Protein AF-A0A2E4NJW7-F1 (afdb_monomer_lite)

Secondary structure (DSSP, 8-state):
--TT-EEEE--STT--HHHHHTT-TT-EEEEEEEE-SSTTTTEEEEEETTS-EEEEE-GGGEEE-----

Sequence (69 aa):
MRVGDIVKWVGFPGADERGVRITGPDCTGIVVKIHERGVYSHRVDVQWADGTFGSGLYPETVEVIVESW

Foldseek 3Di:
DDFFFKKWFPADVVDDPVNSPVPHDGFIWTWHDAACDDPLHRFTKTQTPVRDIDPSHHPVRIDGDDDDD

Structure (mmCIF, N/CA/C/O backbone):
data_AF-A0A2E4NJW7-F1
#
_entry.id   AF-A0A2E4NJW7-F1
#
loop_
_atom_site.group_PDB
_atom_site.id
_atom_site.type_symbol
_atom_site.label_atom_id
_atom_site.label_alt_id
_atom_site.label_comp_id
_atom_site.label_asym_id
_atom_site.label_entity_id
_atom_site.label_seq_id
_atom_site.pdbx_PDB_ins_code
_atom_site.Cartn_x
_atom_site.Cartn_y
_atom_site.Cartn_z
_atom_site.occupancy
_atom_site.B_iso_or_equiv
_atom_site.auth_seq_id
_atom_site.auth_comp_id
_atom_site.auth_asym_id
_atom_site.auth_atom_id
_atom_site.pdbx_PDB_model_num
ATOM 1 N N . MET A 1 1 ? -3.424 11.900 2.484 1.00 87.75 1 MET A N 1
ATOM 2 C CA . MET A 1 1 ? -3.452 10.508 2.958 1.00 87.75 1 MET A CA 1
ATOM 3 C C . MET A 1 1 ? -3.130 10.469 4.443 1.00 8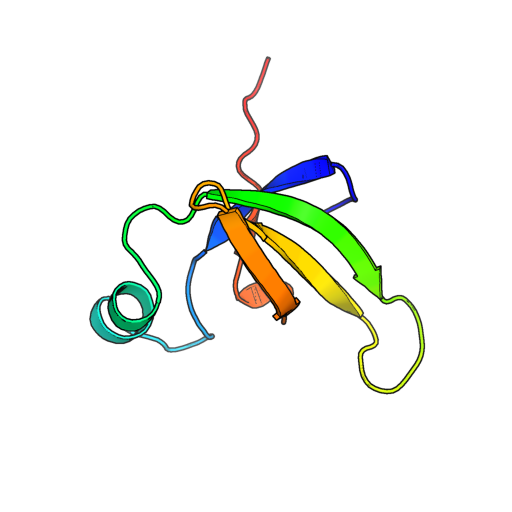7.75 1 MET A C 1
ATOM 5 O O . MET A 1 1 ? -2.304 11.264 4.888 1.00 87.75 1 MET A O 1
ATOM 9 N N . ARG A 1 2 ? -3.789 9.589 5.194 1.00 93.50 2 ARG A N 1
ATOM 10 C CA . ARG A 1 2 ? -3.650 9.342 6.635 1.00 93.50 2 ARG A CA 1
ATOM 11 C C . ARG A 1 2 ? -3.827 7.847 6.918 1.00 93.50 2 ARG A C 1
ATOM 13 O O . ARG A 1 2 ? -4.372 7.124 6.091 1.00 93.50 2 ARG A O 1
ATOM 20 N N . VAL A 1 3 ? -3.381 7.391 8.089 1.00 94.94 3 VAL A N 1
ATOM 21 C CA . VAL A 1 3 ? -3.725 6.044 8.577 1.00 94.94 3 VAL A CA 1
ATOM 22 C C . VAL A 1 3 ? -5.246 5.939 8.696 1.00 94.94 3 VAL A C 1
ATOM 24 O O . VAL A 1 3 ? -5.877 6.833 9.257 1.00 94.94 3 VAL A O 1
ATOM 27 N N . GLY A 1 4 ? -5.813 4.860 8.162 1.00 94.62 4 GLY A N 1
ATOM 28 C CA . GLY A 1 4 ? -7.253 4.629 8.081 1.00 94.62 4 GLY A CA 1
ATOM 29 C C . GLY A 1 4 ? -7.893 5.029 6.750 1.00 94.62 4 GLY A C 1
ATOM 30 O O . GLY A 1 4 ? -9.015 4.604 6.490 1.00 94.62 4 GLY A O 1
ATOM 31 N N . ASP A 1 5 ? -7.201 5.787 5.891 1.00 94.75 5 ASP A N 1
ATOM 32 C CA . ASP A 1 5 ? -7.723 6.111 4.560 1.00 94.75 5 ASP A CA 1
ATOM 33 C C . ASP A 1 5 ? -7.842 4.835 3.715 1.00 94.75 5 ASP A C 1
ATOM 35 O O . ASP A 1 5 ? -6.913 4.019 3.662 1.00 94.75 5 ASP A O 1
ATOM 39 N N . ILE A 1 6 ? -8.971 4.696 3.016 1.00 93.56 6 ILE A N 1
ATOM 40 C CA . ILE A 1 6 ? -9.150 3.679 1.981 1.00 93.56 6 ILE A CA 1
ATOM 41 C C . ILE A 1 6 ? -8.458 4.156 0.708 1.00 93.56 6 ILE A C 1
ATOM 43 O O . ILE A 1 6 ? -8.634 5.297 0.274 1.00 93.56 6 ILE A O 1
ATOM 47 N N . VAL A 1 7 ? -7.661 3.282 0.105 1.00 91.88 7 VAL A N 1
ATOM 48 C CA . VAL A 1 7 ? -6.881 3.565 -1.099 1.00 91.88 7 VAL A CA 1
ATOM 49 C C . VAL A 1 7 ? -7.103 2.498 -2.161 1.00 91.88 7 VAL A C 1
ATOM 51 O O . VAL A 1 7 ? -7.383 1.349 -1.833 1.00 91.88 7 VAL A O 1
ATOM 54 N N . LYS A 1 8 ? -6.938 2.862 -3.432 1.00 89.44 8 LYS A N 1
ATOM 55 C CA . LYS A 1 8 ? -6.801 1.920 -4.553 1.00 89.44 8 LYS A CA 1
ATOM 56 C C . LYS A 1 8 ? -5.357 1.908 -5.044 1.00 89.44 8 LYS A C 1
ATOM 58 O O . LYS A 1 8 ? -4.715 2.958 -5.086 1.00 89.44 8 LYS A O 1
ATOM 63 N N . TRP A 1 9 ? -4.859 0.742 -5.439 1.00 87.12 9 TRP A N 1
ATOM 64 C CA . TRP A 1 9 ? -3.596 0.628 -6.166 1.00 87.12 9 TRP A CA 1
ATOM 65 C C . TRP A 1 9 ? -3.717 1.242 -7.568 1.00 87.12 9 TRP A C 1
ATOM 67 O O . TRP A 1 9 ? -4.644 0.918 -8.308 1.00 87.12 9 TRP A O 1
ATOM 77 N N . VAL A 1 10 ? -2.774 2.112 -7.940 1.00 83.94 10 VAL A N 1
ATOM 78 C CA . VAL A 1 10 ? -2.724 2.756 -9.268 1.00 83.94 10 VAL A CA 1
ATOM 79 C C . VAL A 1 10 ? -1.442 2.441 -10.050 1.00 83.94 10 VAL A C 1
ATOM 81 O O . VAL A 1 10 ? -1.273 2.918 -11.168 1.00 83.94 10 VAL A O 1
ATOM 84 N N . GLY A 1 11 ? -0.561 1.587 -9.511 1.00 81.81 11 GLY A N 1
ATOM 85 C CA . GLY A 1 11 ? 0.704 1.202 -10.148 1.00 81.81 11 GLY A CA 1
ATOM 86 C C . GLY A 1 11 ? 1.815 2.241 -9.996 1.00 81.81 11 GLY A C 1
ATOM 87 O O . GLY A 1 11 ? 1.648 3.274 -9.361 1.00 81.81 11 GLY A O 1
ATOM 88 N N . PHE A 1 12 ? 2.993 1.965 -10.556 1.00 78.38 12 PHE A N 1
ATOM 89 C CA . PHE A 1 12 ? 4.105 2.922 -10.533 1.00 78.38 12 PHE A CA 1
ATOM 90 C C . PHE A 1 12 ? 3.874 4.093 -11.497 1.00 78.38 12 PHE A C 1
ATOM 92 O O . PHE A 1 12 ? 3.234 3.903 -12.531 1.00 78.38 12 PHE A O 1
ATOM 99 N N . PRO A 1 13 ? 4.447 5.284 -11.231 1.00 66.31 13 PRO A N 1
ATOM 100 C CA . PRO A 1 13 ? 4.463 6.366 -12.209 1.00 66.31 13 PRO A CA 1
ATOM 101 C C . PRO A 1 13 ? 5.024 5.879 -13.555 1.00 66.31 13 PRO A C 1
ATOM 103 O O . PRO A 1 13 ? 6.171 5.442 -13.635 1.00 66.31 13 PRO A O 1
ATOM 106 N N . GLY A 1 14 ? 4.199 5.925 -14.605 1.00 60.84 14 GLY A N 1
ATOM 107 C CA . GLY A 1 14 ? 4.541 5.425 -15.943 1.00 60.84 14 GLY A CA 1
ATOM 108 C C . GLY A 1 14 ? 4.188 3.956 -16.214 1.00 60.84 14 GLY A C 1
ATOM 109 O O . GLY A 1 14 ? 4.467 3.474 -17.310 1.00 60.84 14 GLY A O 1
A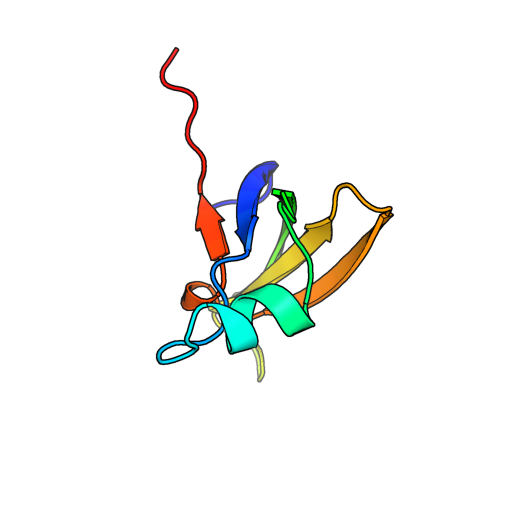TOM 110 N N . ALA A 1 15 ? 3.571 3.245 -15.266 1.00 63.56 15 ALA A N 1
ATOM 111 C CA . ALA A 1 15 ? 2.986 1.933 -15.519 1.00 63.56 15 ALA A CA 1
ATOM 112 C C . ALA A 1 15 ? 1.771 2.069 -16.454 1.00 63.56 15 ALA A C 1
ATOM 114 O O . ALA A 1 15 ? 0.896 2.905 -16.233 1.00 63.56 15 ALA A O 1
ATOM 115 N N . ASP A 1 16 ? 1.721 1.247 -17.502 1.00 63.78 16 ASP A N 1
ATOM 116 C CA . ASP A 1 16 ? 0.526 1.090 -18.330 1.00 63.78 16 ASP A CA 1
ATOM 117 C C . ASP A 1 16 ? -0.493 0.168 -17.633 1.00 63.78 16 ASP A C 1
ATOM 119 O O . ASP A 1 16 ? -0.224 -0.413 -16.577 1.00 63.78 16 ASP A O 1
ATOM 123 N N . GLU A 1 17 ? -1.671 -0.021 -18.233 1.00 58.62 17 GLU A N 1
ATOM 124 C CA . GLU A 1 17 ? -2.702 -0.923 -17.695 1.00 58.62 17 GLU A CA 1
ATOM 125 C C . GLU A 1 17 ? -2.181 -2.348 -17.423 1.00 58.62 17 GLU A C 1
ATOM 127 O O . GLU A 1 17 ? -2.724 -3.052 -16.570 1.00 58.62 17 GLU A O 1
ATOM 132 N N . ARG A 1 18 ? -1.117 -2.793 -18.114 1.00 55.81 18 ARG A N 1
ATOM 133 C CA . ARG A 1 18 ? -0.479 -4.097 -17.879 1.00 55.81 18 ARG A CA 1
ATOM 134 C C . ARG A 1 18 ? 0.410 -4.063 -16.639 1.00 55.81 18 ARG A C 1
ATOM 136 O O . ARG A 1 18 ? 0.349 -4.999 -15.849 1.00 55.81 18 ARG A O 1
ATOM 143 N N . GLY A 1 19 ? 1.174 -2.993 -16.438 1.00 57.59 19 GLY A N 1
ATOM 144 C CA . GLY A 1 19 ? 1.954 -2.748 -15.224 1.00 57.59 19 GLY A CA 1
ATOM 145 C C . GLY A 1 19 ? 1.086 -2.638 -13.966 1.00 57.59 19 GLY A C 1
ATOM 146 O O . GLY A 1 19 ? 1.493 -3.111 -12.909 1.00 57.59 19 GLY A O 1
ATOM 147 N N . VAL A 1 20 ? -0.134 -2.103 -14.092 1.00 57.62 20 VAL A N 1
ATOM 148 C CA . VAL A 1 20 ? -1.146 -2.094 -13.018 1.00 57.62 20 VAL A CA 1
ATOM 149 C C . VAL A 1 20 ? -1.749 -3.494 -12.808 1.00 57.62 20 VAL A C 1
ATOM 151 O O . VAL A 1 20 ? -1.887 -3.938 -11.671 1.00 57.62 20 VAL A O 1
ATOM 154 N N . ARG A 1 21 ? -2.038 -4.239 -13.890 1.00 48.53 21 ARG A N 1
ATOM 155 C CA . ARG A 1 21 ? -2.605 -5.606 -13.834 1.00 48.53 21 ARG A CA 1
ATOM 156 C C . ARG A 1 21 ? -1.676 -6.666 -13.245 1.00 48.53 21 ARG A C 1
ATOM 158 O O . ARG A 1 21 ? -2.185 -7.630 -12.679 1.00 48.53 21 ARG A O 1
ATOM 165 N N . ILE A 1 22 ? -0.353 -6.521 -13.372 1.00 48.56 22 ILE A N 1
ATOM 166 C CA . ILE A 1 22 ? 0.621 -7.491 -12.831 1.00 48.56 22 ILE A CA 1
ATOM 167 C C . ILE A 1 22 ? 0.532 -7.589 -11.293 1.00 48.56 22 ILE A C 1
ATOM 169 O O . ILE A 1 22 ? 0.919 -8.612 -10.733 1.00 48.56 22 ILE A O 1
ATOM 173 N N . THR A 1 23 ? -0.044 -6.593 -10.609 1.00 52.28 23 THR A N 1
ATOM 174 C CA . THR A 1 23 ? -0.198 -6.567 -9.141 1.00 52.28 23 THR A CA 1
ATOM 175 C C . THR A 1 23 ? -1.652 -6.455 -8.649 1.00 52.28 23 THR A C 1
ATOM 177 O O . THR A 1 23 ? -1.870 -6.134 -7.485 1.00 52.28 23 THR A O 1
ATOM 180 N N . GLY A 1 24 ? -2.636 -6.790 -9.495 1.00 46.72 24 GLY A N 1
ATOM 181 C CA . GLY A 1 24 ? -3.990 -7.180 -9.066 1.00 46.72 24 GLY A CA 1
ATOM 182 C C . GLY A 1 24 ? -5.142 -6.281 -9.561 1.00 46.72 24 GLY A C 1
ATOM 183 O O . GLY A 1 24 ? -5.009 -5.057 -9.567 1.00 46.72 24 GLY A O 1
ATOM 184 N N . PRO A 1 25 ? -6.278 -6.866 -10.004 1.00 51.69 25 PRO A N 1
ATOM 185 C CA . PRO A 1 25 ? -7.481 -6.118 -10.359 1.00 51.69 25 PRO A CA 1
ATOM 186 C C . PRO A 1 25 ? -8.208 -5.683 -9.077 1.00 51.69 25 PRO A C 1
ATOM 188 O O . PRO A 1 25 ? -8.423 -6.495 -8.184 1.00 51.69 25 PRO A O 1
ATOM 191 N N . ASP A 1 26 ? -8.568 -4.405 -8.985 1.00 61.91 26 ASP A N 1
ATOM 192 C CA . ASP A 1 26 ? -9.339 -3.815 -7.880 1.00 61.91 26 ASP A CA 1
ATOM 193 C C . ASP A 1 26 ? -8.726 -3.978 -6.472 1.00 61.91 26 ASP A C 1
ATOM 195 O O . ASP A 1 26 ? -9.443 -4.178 -5.491 1.00 61.91 26 ASP A O 1
ATOM 199 N N . CYS A 1 27 ? -7.398 -3.851 -6.337 1.00 75.62 27 CYS A N 1
ATOM 200 C CA . CYS A 1 27 ? -6.724 -3.858 -5.033 1.00 75.62 27 CYS A CA 1
ATOM 201 C C . CYS A 1 27 ? -7.023 -2.571 -4.250 1.00 75.62 27 CYS A C 1
ATOM 203 O O . CYS A 1 27 ? -6.241 -1.614 -4.237 1.00 75.62 27 CYS A O 1
ATOM 205 N N . THR A 1 28 ? -8.186 -2.545 -3.608 1.0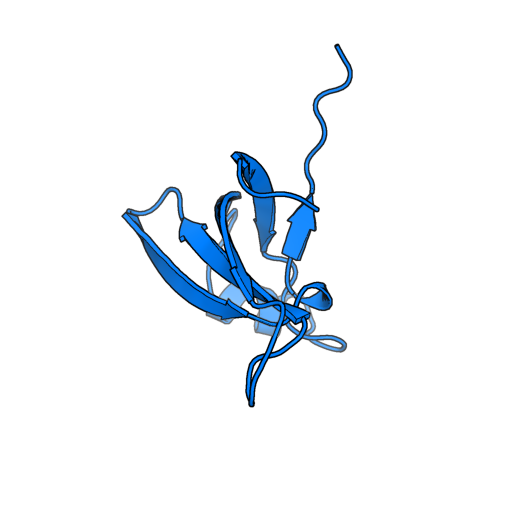0 89.00 28 THR A N 1
ATOM 206 C CA . THR A 1 28 ? -8.496 -1.604 -2.539 1.00 89.00 28 THR A CA 1
ATOM 207 C C . THR A 1 28 ? -7.830 -2.071 -1.248 1.00 89.00 28 THR A C 1
ATOM 209 O O . THR A 1 28 ? -7.648 -3.265 -0.991 1.00 89.00 28 THR A O 1
ATOM 212 N N . GLY A 1 29 ? -7.410 -1.120 -0.429 1.00 91.38 29 GLY A N 1
ATOM 213 C CA . GLY A 1 29 ? -6.763 -1.391 0.843 1.00 91.38 29 GLY A CA 1
ATOM 214 C C . GLY A 1 29 ? -6.938 -0.239 1.811 1.00 91.38 29 GLY A C 1
ATOM 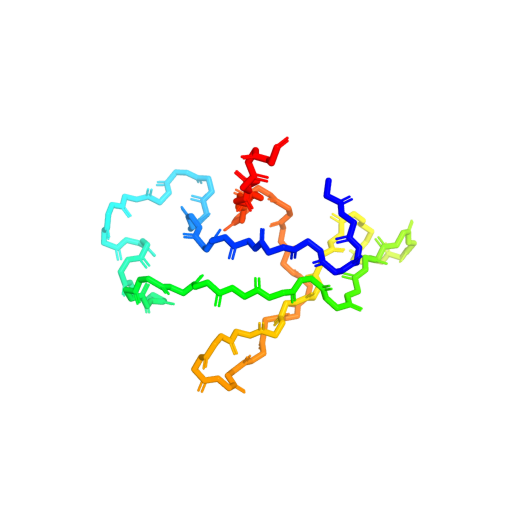215 O O . GLY A 1 29 ? -7.491 0.803 1.467 1.00 91.38 29 GLY A O 1
ATOM 216 N N . ILE A 1 30 ? -6.456 -0.434 3.031 1.00 94.56 30 ILE A N 1
ATOM 217 C CA . ILE A 1 30 ? -6.453 0.582 4.080 1.00 94.56 30 ILE A CA 1
ATOM 218 C C . ILE A 1 30 ? -5.018 0.917 4.468 1.00 94.56 30 ILE A C 1
ATOM 220 O O . ILE A 1 30 ? -4.184 0.029 4.666 1.00 94.56 30 ILE A O 1
ATOM 224 N N . VAL A 1 31 ? -4.716 2.208 4.583 1.00 95.31 31 VAL A N 1
ATOM 225 C CA . VAL A 1 31 ? -3.405 2.665 5.053 1.00 95.31 31 VAL A CA 1
ATOM 226 C C . VAL A 1 31 ? -3.269 2.322 6.530 1.00 95.31 31 VAL A C 1
ATOM 228 O O . VAL A 1 31 ? -4.035 2.812 7.358 1.00 95.31 31 VAL A O 1
ATOM 231 N N . VAL A 1 32 ? -2.266 1.521 6.881 1.00 96.69 32 VAL A N 1
ATOM 232 C CA . VAL A 1 32 ? -2.023 1.105 8.273 1.00 96.69 32 VAL A CA 1
ATOM 233 C C . VAL A 1 32 ? -0.834 1.823 8.907 1.00 96.69 32 VAL A C 1
ATOM 235 O O . VAL A 1 32 ? -0.735 1.888 10.131 1.00 96.69 32 VAL A O 1
ATOM 238 N N . LYS A 1 33 ? 0.066 2.392 8.094 1.00 95.69 33 LYS A N 1
ATOM 239 C CA . LYS A 1 33 ? 1.233 3.139 8.577 1.00 95.69 33 LYS A CA 1
ATOM 240 C C . LYS A 1 33 ? 1.721 4.163 7.558 1.00 95.69 33 LYS A C 1
ATOM 242 O O . LYS A 1 33 ? 1.730 3.898 6.360 1.00 95.69 33 LYS A O 1
ATOM 247 N N . ILE A 1 34 ? 2.200 5.301 8.064 1.00 94.81 34 ILE A N 1
ATOM 248 C CA . ILE A 1 34 ? 2.948 6.308 7.304 1.00 94.81 34 ILE A CA 1
ATOM 249 C C . ILE A 1 34 ? 4.340 6.428 7.926 1.00 94.81 34 ILE A C 1
ATOM 251 O O . ILE A 1 34 ? 4.485 6.603 9.136 1.00 94.81 34 ILE A O 1
ATOM 255 N N . HIS A 1 35 ? 5.376 6.298 7.104 1.00 93.25 35 HIS A N 1
ATOM 256 C CA . HIS A 1 35 ? 6.769 6.372 7.529 1.00 93.25 35 HIS A CA 1
ATOM 257 C C . HIS A 1 35 ? 7.266 7.815 7.405 1.00 93.25 35 HIS A C 1
ATOM 259 O O . HIS A 1 35 ? 7.537 8.298 6.313 1.00 93.25 35 HIS A O 1
ATOM 265 N N . GLU A 1 36 ? 7.401 8.529 8.520 1.00 87.25 36 GLU A N 1
ATOM 266 C CA . GLU A 1 36 ? 7.791 9.952 8.499 1.00 87.25 36 GLU A CA 1
ATOM 267 C C . GLU A 1 36 ? 9.311 10.189 8.539 1.00 87.25 36 GLU A C 1
ATOM 269 O O . GLU A 1 36 ? 9.773 11.306 8.318 1.00 87.25 36 GLU A O 1
ATOM 274 N N . ARG A 1 37 ? 10.115 9.162 8.850 1.00 86.12 37 ARG A N 1
ATOM 275 C CA . ARG A 1 37 ? 11.572 9.281 9.048 1.00 86.12 37 ARG A CA 1
ATOM 276 C C . ARG A 1 37 ? 12.316 8.043 8.544 1.00 86.12 37 ARG A C 1
ATOM 278 O O . ARG A 1 37 ? 11.766 6.945 8.536 1.00 86.12 37 ARG A O 1
ATOM 285 N N . GLY A 1 38 ? 13.595 8.215 8.203 1.00 79.81 38 GLY A N 1
ATOM 286 C CA . GLY A 1 38 ? 14.497 7.131 7.793 1.00 79.81 38 GLY A CA 1
ATOM 287 C C . GLY A 1 38 ? 14.557 6.909 6.279 1.00 79.81 38 GLY A C 1
ATOM 288 O O . GLY A 1 38 ? 14.093 7.735 5.505 1.00 79.81 38 GLY A O 1
ATOM 289 N N . VAL A 1 39 ? 15.144 5.782 5.859 1.00 72.81 39 VAL A N 1
ATOM 290 C CA . VAL A 1 39 ? 15.359 5.422 4.436 1.00 72.81 39 VAL A CA 1
ATOM 291 C C . VAL A 1 39 ? 14.039 5.272 3.662 1.00 72.81 39 VAL A C 1
ATOM 293 O O . VAL A 1 39 ? 13.994 5.470 2.451 1.00 72.81 39 VAL A O 1
ATOM 296 N N . TYR A 1 40 ? 12.955 4.968 4.374 1.00 74.38 40 TYR A N 1
ATOM 297 C CA . TYR A 1 40 ? 11.598 4.872 3.840 1.00 74.38 40 TYR A CA 1
ATOM 298 C C . TYR A 1 40 ? 10.752 6.104 4.179 1.00 74.38 40 TYR A C 1
ATOM 300 O O . TYR A 1 40 ? 9.537 5.989 4.311 1.00 74.38 40 TYR A O 1
ATOM 308 N N . SER A 1 41 ? 11.367 7.277 4.361 1.00 82.56 41 SER A N 1
ATOM 309 C CA . SER A 1 41 ? 10.606 8.501 4.605 1.00 82.56 41 SER A CA 1
ATOM 310 C C . SER A 1 41 ? 9.590 8.748 3.489 1.00 82.56 41 SER A C 1
ATOM 312 O O . SER A 1 41 ? 9.838 8.484 2.312 1.00 82.56 41 SER A O 1
ATOM 314 N N . HIS A 1 42 ? 8.424 9.243 3.891 1.00 85.50 42 HIS A N 1
ATOM 315 C CA . HIS A 1 42 ? 7.273 9.523 3.039 1.00 85.50 42 HIS A CA 1
ATOM 316 C C . HIS A 1 42 ? 6.673 8.297 2.347 1.00 85.50 42 HIS A C 1
ATOM 318 O O . HIS A 1 42 ? 5.967 8.455 1.362 1.00 85.50 42 HIS A O 1
ATOM 324 N N . ARG A 1 43 ? 6.914 7.083 2.851 1.00 92.00 43 ARG A N 1
ATOM 325 C CA . ARG 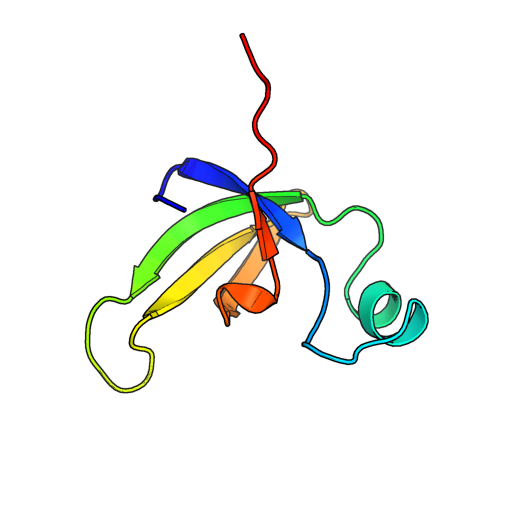A 1 43 ? 6.289 5.859 2.332 1.00 92.00 43 ARG A CA 1
ATOM 326 C C . ARG A 1 43 ? 5.127 5.392 3.193 1.00 92.00 43 ARG A C 1
ATOM 328 O O . ARG A 1 43 ? 4.976 5.834 4.333 1.00 92.00 43 ARG A O 1
ATOM 335 N N . VAL A 1 44 ? 4.327 4.472 2.663 1.00 93.69 44 VAL A N 1
ATOM 336 C CA . VAL A 1 44 ? 3.134 3.948 3.338 1.00 93.69 44 VAL A CA 1
ATOM 337 C C . VAL A 1 44 ? 3.098 2.425 3.351 1.00 93.69 44 VAL A C 1
ATOM 339 O O . VAL A 1 44 ? 3.601 1.778 2.434 1.00 93.69 44 VAL A O 1
ATOM 342 N N . ASP A 1 45 ? 2.493 1.863 4.393 1.00 94.31 45 ASP A N 1
ATOM 343 C CA . ASP A 1 45 ? 2.111 0.452 4.427 1.00 94.31 45 ASP A CA 1
ATOM 344 C C . ASP A 1 45 ? 0.588 0.343 4.277 1.00 94.31 45 ASP A C 1
ATOM 346 O O . ASP A 1 45 ? -0.160 1.122 4.882 1.00 94.31 45 ASP A O 1
ATOM 350 N N . VAL A 1 46 ? 0.134 -0.633 3.491 1.00 93.12 46 VAL A N 1
ATOM 351 C CA . VAL A 1 46 ? -1.275 -0.856 3.155 1.00 93.12 46 VAL A CA 1
ATOM 352 C C . VAL A 1 46 ? -1.633 -2.321 3.384 1.00 93.12 46 VAL A C 1
ATOM 354 O O . VAL A 1 46 ? -0.953 -3.222 2.889 1.00 93.12 46 VAL A O 1
ATOM 357 N N . GLN A 1 47 ? -2.722 -2.550 4.118 1.00 93.31 47 GLN A N 1
ATOM 358 C CA . GLN A 1 47 ? -3.374 -3.855 4.189 1.00 93.31 47 GLN A CA 1
ATOM 359 C C . GLN A 1 47 ? -4.406 -3.933 3.065 1.00 93.31 47 GLN A C 1
ATOM 361 O O . GLN A 1 47 ? -5.343 -3.133 3.028 1.00 93.31 47 GLN A O 1
ATOM 366 N N . TRP A 1 48 ? -4.235 -4.889 2.158 1.00 90.75 48 TRP A N 1
ATOM 367 C CA . TRP A 1 48 ? -5.109 -5.071 1.004 1.00 90.75 48 TRP A CA 1
ATOM 368 C C . TRP A 1 48 ? -6.323 -5.939 1.343 1.00 90.75 48 TRP A C 1
ATOM 370 O O . TRP A 1 48 ? -6.277 -6.761 2.266 1.00 90.75 48 TRP A O 1
ATOM 380 N N . ALA A 1 49 ? -7.410 -5.757 0.587 1.00 88.12 49 ALA A N 1
ATOM 381 C CA . ALA A 1 49 ? -8.669 -6.481 0.769 1.00 88.12 49 ALA A CA 1
ATOM 382 C C . ALA A 1 49 ? -8.555 -7.996 0.515 1.00 88.12 49 ALA A C 1
ATOM 384 O O . ALA A 1 49 ? -9.322 -8.774 1.078 1.00 88.12 49 ALA A O 1
ATOM 385 N N . ASP A 1 50 ? -7.576 -8.426 -0.284 1.00 84.31 50 ASP A N 1
ATOM 386 C CA . ASP A 1 50 ? -7.262 -9.840 -0.527 1.00 84.31 50 ASP A CA 1
ATOM 387 C C . ASP A 1 50 ? -6.460 -10.496 0.618 1.00 84.31 50 ASP A C 1
ATOM 389 O O . ASP A 1 50 ? -6.096 -11.670 0.541 1.00 84.31 50 ASP A O 1
ATOM 393 N N . GLY A 1 51 ? -6.186 -9.748 1.691 1.00 83.62 51 GLY A N 1
ATOM 394 C CA . GLY A 1 51 ? -5.417 -10.198 2.848 1.00 83.62 51 GLY A CA 1
ATOM 395 C C . GLY A 1 51 ? -3.904 -10.020 2.703 1.00 83.62 51 GLY A C 1
ATOM 396 O O . GLY A 1 51 ? -3.182 -10.234 3.679 1.00 83.62 51 GLY A O 1
ATOM 397 N N . THR A 1 52 ? -3.402 -9.590 1.541 1.00 87.44 52 THR A N 1
ATOM 398 C CA . THR A 1 52 ? -1.970 -9.328 1.340 1.00 87.44 52 THR A CA 1
ATOM 399 C C . THR A 1 52 ? -1.535 -7.991 1.946 1.00 87.44 52 THR A C 1
ATOM 401 O O . THR A 1 52 ? -2.351 -7.143 2.316 1.00 87.44 52 THR A O 1
ATOM 404 N N . PHE A 1 53 ? -0.219 -7.794 2.073 1.00 87.31 53 PHE A N 1
ATOM 405 C CA . PHE A 1 53 ? 0.360 -6.615 2.716 1.00 87.31 53 PHE A CA 1
ATOM 406 C C . PHE A 1 53 ? 1.383 -5.929 1.811 1.00 87.31 53 PHE A C 1
ATOM 408 O O . PHE A 1 53 ? 2.379 -6.535 1.414 1.00 87.31 53 PHE A O 1
ATOM 415 N N . GLY A 1 54 ? 1.160 -4.652 1.510 1.00 88.88 54 GLY A N 1
ATOM 416 C CA . GLY A 1 54 ? 2.136 -3.800 0.839 1.00 88.88 54 GLY A CA 1
ATOM 417 C C . GLY A 1 54 ? 2.912 -2.987 1.865 1.00 88.88 54 GLY A C 1
ATOM 418 O O . GLY A 1 54 ? 2.307 -2.249 2.635 1.00 88.88 54 GLY A O 1
ATOM 419 N N . SER A 1 55 ? 4.242 -3.098 1.881 1.00 89.88 55 SER A N 1
ATOM 420 C CA . SER A 1 55 ? 5.087 -2.347 2.815 1.00 89.88 55 SER A CA 1
ATOM 421 C C . SER A 1 55 ? 6.057 -1.419 2.094 1.00 89.88 55 SER A C 1
ATOM 423 O O . SER A 1 55 ? 6.667 -1.797 1.094 1.00 89.88 55 SER A O 1
ATOM 425 N N . GLY A 1 56 ? 6.210 -0.202 2.617 1.00 89.62 56 GLY A N 1
ATOM 426 C CA . GLY A 1 56 ? 7.137 0.793 2.094 1.00 89.62 56 GLY A CA 1
ATOM 427 C C . GLY A 1 56 ? 6.789 1.236 0.674 1.00 89.62 56 GLY A C 1
ATOM 428 O O . GLY A 1 56 ? 7.695 1.440 -0.141 1.00 89.62 56 GLY A O 1
ATOM 429 N N . LEU A 1 57 ? 5.495 1.370 0.382 1.00 89.12 57 LEU A N 1
ATOM 430 C CA . LEU A 1 57 ? 4.977 1.821 -0.903 1.00 89.12 57 LEU A CA 1
ATOM 431 C C . LEU A 1 57 ? 5.176 3.326 -1.073 1.00 89.12 57 LEU A C 1
ATOM 433 O O . LEU A 1 57 ? 5.085 4.103 -0.120 1.00 89.12 57 LEU A O 1
ATOM 437 N N . TYR A 1 58 ? 5.426 3.731 -2.311 1.00 90.00 58 TYR A N 1
ATOM 438 C CA . TYR A 1 58 ? 5.435 5.135 -2.699 1.00 90.00 58 TYR A CA 1
ATOM 439 C C . TYR A 1 58 ? 3.997 5.674 -2.673 1.00 90.00 58 TYR A C 1
ATOM 441 O O . TYR A 1 58 ? 3.118 5.013 -3.230 1.00 90.00 58 TYR A O 1
ATOM 449 N N . PRO A 1 59 ? 3.715 6.836 -2.059 1.00 89.69 59 PRO A N 1
ATOM 450 C CA . PRO A 1 59 ? 2.365 7.398 -2.028 1.00 89.69 59 PRO A CA 1
ATOM 451 C C . PRO A 1 59 ? 1.741 7.563 -3.413 1.00 89.69 59 PRO A C 1
ATOM 453 O O . PRO A 1 59 ? 0.534 7.450 -3.545 1.00 89.69 59 PRO A O 1
ATOM 456 N N . GLU A 1 60 ? 2.557 7.781 -4.443 1.00 87.88 60 GLU A N 1
ATOM 457 C CA . GLU A 1 60 ? 2.141 7.929 -5.839 1.00 87.88 60 GLU A CA 1
ATOM 458 C C . GLU A 1 60 ? 1.610 6.626 -6.452 1.00 87.88 60 GLU A C 1
ATOM 460 O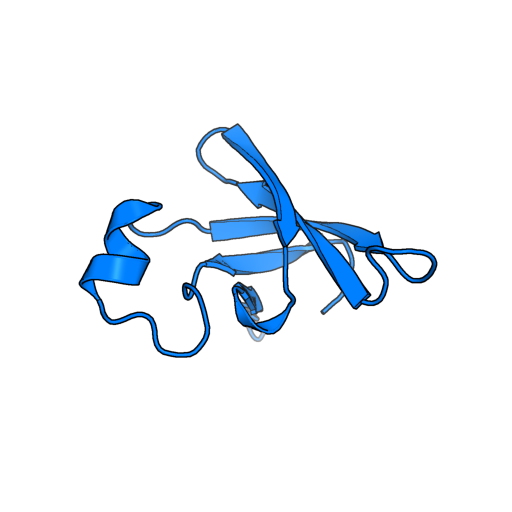 O . GLU A 1 60 ? 0.989 6.659 -7.508 1.00 87.88 60 GLU A O 1
ATOM 465 N N . THR A 1 61 ? 1.856 5.480 -5.804 1.00 88.06 61 THR A N 1
ATOM 466 C CA . THR A 1 61 ? 1.371 4.167 -6.262 1.00 88.06 61 THR A CA 1
ATOM 467 C C . THR A 1 61 ? -0.041 3.841 -5.798 1.00 88.06 61 THR A C 1
ATOM 469 O O . THR A 1 61 ? -0.605 2.813 -6.183 1.00 88.06 61 THR A O 1
ATOM 472 N N . VAL A 1 62 ? -0.629 4.718 -4.983 1.00 89.44 62 VAL A N 1
ATOM 473 C CA . VAL A 1 62 ? -1.971 4.560 -4.434 1.00 89.44 62 VAL A CA 1
ATOM 474 C C . VAL A 1 62 ? -2.753 5.871 -4.490 1.00 89.44 62 VAL A C 1
ATOM 476 O O . VAL A 1 62 ? -2.194 6.961 -4.415 1.00 89.44 62 VAL A O 1
ATOM 479 N N . GLU A 1 63 ? -4.073 5.778 -4.580 1.00 90.44 63 GLU A N 1
ATOM 480 C CA . GLU A 1 63 ? -4.964 6.940 -4.597 1.00 90.44 63 GLU A CA 1
ATOM 481 C C . GLU A 1 63 ? -6.049 6.775 -3.530 1.00 90.44 63 GLU A C 1
ATOM 483 O O . GLU A 1 63 ? -6.664 5.714 -3.437 1.00 90.44 63 GLU A O 1
ATOM 488 N N . VAL A 1 64 ? -6.279 7.810 -2.712 1.00 92.44 64 VAL A N 1
ATOM 489 C CA . VAL A 1 64 ? -7.324 7.794 -1.674 1.00 92.44 64 VAL A CA 1
ATOM 490 C C . VAL A 1 64 ? -8.700 7.821 -2.329 1.00 92.44 64 VAL A C 1
ATOM 492 O O . VAL A 1 64 ? -8.996 8.710 -3.124 1.00 92.44 64 VAL A O 1
ATOM 495 N N . ILE A 1 65 ? -9.549 6.870 -1.950 1.00 89.38 65 ILE A N 1
ATOM 496 C CA . ILE A 1 65 ? -10.934 6.773 -2.403 1.00 89.38 65 ILE A CA 1
ATOM 497 C C . ILE A 1 65 ? -11.796 7.428 -1.323 1.00 89.38 65 ILE A C 1
ATOM 499 O O . ILE A 1 65 ? -12.093 6.828 -0.294 1.00 89.38 65 ILE A O 1
ATOM 503 N N . VAL A 1 66 ? -12.120 8.706 -1.507 1.00 77.00 66 VAL A N 1
ATOM 504 C CA . VAL A 1 66 ? -13.015 9.425 -0.593 1.00 77.00 66 VAL A CA 1
ATOM 505 C C . VAL A 1 66 ? -14.453 9.095 -0.984 1.00 77.00 66 VAL A C 1
ATOM 507 O O . VAL A 1 66 ? -14.876 9.444 -2.084 1.00 77.00 66 VAL A O 1
ATOM 510 N N . GLU A 1 67 ? -15.220 8.470 -0.091 1.00 55.94 67 GLU A N 1
ATOM 511 C CA . GLU A 1 67 ? -16.677 8.597 -0.157 1.00 55.94 67 GLU A CA 1
ATOM 512 C C . GLU A 1 67 ? -17.049 9.952 0.447 1.00 55.94 67 GLU A C 1
ATOM 514 O O . GLU A 1 67 ? -16.872 10.195 1.642 1.00 55.94 67 GLU A O 1
ATOM 519 N N . SER A 1 68 ? -17.501 10.868 -0.407 1.00 47.75 68 SER A N 1
ATOM 520 C CA . SER A 1 68 ? -18.171 12.093 0.018 1.00 47.75 68 SER A CA 1
ATOM 521 C C . SER A 1 68 ? -19.465 11.692 0.733 1.00 47.75 68 SER A C 1
ATOM 523 O O . SER A 1 68 ? -20.372 11.179 0.079 1.00 47.75 68 SER A O 1
ATOM 525 N N . TRP A 1 69 ? -19.538 11.905 2.046 1.00 45.78 69 TRP A N 1
ATOM 526 C CA . TRP A 1 69 ? -20.790 11.845 2.809 1.00 45.78 69 TRP A CA 1
ATOM 527 C C . TRP A 1 69 ? -21.407 13.237 2.915 1.00 45.78 69 TRP A C 1
ATOM 529 O O . TRP A 1 69 ? -20.641 14.198 3.169 1.00 45.78 69 TRP A O 1
#

Radius of gyration: 11.84 Å; chains: 1; bounding box: 36×22×27 Å

pLDDT: mean 80.43, std 15.42, range [45.78, 96.69]